Protein AF-A0A962G742-F1 (afdb_monomer)

Structure (mmCIF, N/CA/C/O backbone):
data_AF-A0A962G742-F1
#
_entry.id   AF-A0A962G742-F1
#
loop_
_atom_site.group_PDB
_atom_site.id
_atom_site.type_symbol
_atom_site.label_atom_id
_atom_site.label_alt_id
_atom_site.label_comp_id
_atom_site.label_asym_id
_atom_site.label_entity_id
_atom_site.label_seq_id
_atom_site.pdbx_PDB_ins_code
_atom_site.Cartn_x
_atom_site.Cartn_y
_atom_site.Cartn_z
_atom_site.occupancy
_atom_site.B_iso_or_equiv
_atom_site.auth_seq_id
_atom_site.auth_comp_id
_atom_site.auth_asym_id
_atom_site.auth_atom_id
_atom_site.pdbx_PDB_model_num
ATOM 1 N N . MET A 1 1 ? -20.741 -3.073 6.178 1.00 63.84 1 MET A N 1
ATOM 2 C CA . MET A 1 1 ? -19.412 -2.864 6.794 1.00 63.84 1 MET A CA 1
ATOM 3 C C . MET A 1 1 ? -19.146 -1.369 6.798 1.00 63.84 1 MET A C 1
ATOM 5 O O . MET A 1 1 ? -19.346 -0.756 5.759 1.00 63.84 1 MET A O 1
ATOM 9 N N . HIS A 1 2 ? -18.804 -0.781 7.945 1.00 85.19 2 HIS A N 1
ATOM 10 C CA . HIS A 1 2 ? -18.568 0.660 8.083 1.00 85.19 2 HIS A CA 1
ATOM 11 C C . HIS A 1 2 ? -17.120 0.883 8.522 1.00 85.19 2 HIS A C 1
ATOM 13 O O . HIS A 1 2 ? -16.735 0.377 9.572 1.00 85.19 2 HIS A O 1
ATOM 19 N N . TYR A 1 3 ? -16.353 1.635 7.732 1.00 90.94 3 TYR A N 1
ATOM 20 C CA . TYR A 1 3 ? -14.980 2.030 8.045 1.00 90.94 3 TYR A CA 1
ATOM 21 C C . TYR A 1 3 ? -14.944 3.532 8.304 1.00 90.94 3 TYR A C 1
ATOM 23 O O . TYR A 1 3 ? -15.504 4.304 7.532 1.00 90.94 3 TYR A O 1
ATOM 31 N N . GLU A 1 4 ? -14.284 3.950 9.380 1.00 91.94 4 GLU A N 1
ATOM 32 C CA . GLU A 1 4 ? -14.162 5.374 9.725 1.00 91.94 4 GLU A CA 1
ATOM 33 C C . GLU A 1 4 ? -13.048 6.064 8.948 1.00 91.94 4 GLU A C 1
ATOM 35 O O . GLU A 1 4 ? -13.137 7.252 8.648 1.00 91.94 4 GLU A O 1
ATOM 40 N N . ILE A 1 5 ? -11.990 5.319 8.629 1.00 94.50 5 ILE A N 1
ATOM 41 C CA . ILE A 1 5 ? -10.825 5.833 7.925 1.00 94.50 5 ILE A CA 1
ATOM 42 C C . ILE A 1 5 ? -10.566 4.936 6.723 1.00 94.50 5 ILE A C 1
ATOM 44 O O . ILE A 1 5 ? -10.290 3.744 6.869 1.00 94.50 5 ILE A O 1
ATOM 48 N N . VAL A 1 6 ? -10.622 5.526 5.534 1.00 96.38 6 VAL A N 1
ATOM 49 C CA . VAL A 1 6 ? -10.278 4.857 4.279 1.00 96.38 6 VAL A CA 1
ATOM 50 C C . VAL A 1 6 ? -9.026 5.511 3.713 1.00 96.38 6 VAL A C 1
ATOM 52 O O . VAL A 1 6 ? -8.976 6.725 3.528 1.00 96.38 6 VAL A O 1
ATOM 55 N N . ILE A 1 7 ? -8.008 4.699 3.453 1.00 96.50 7 ILE A N 1
ATOM 56 C CA . ILE A 1 7 ? -6.741 5.111 2.852 1.00 96.50 7 ILE A CA 1
ATOM 57 C C . ILE A 1 7 ? -6.715 4.548 1.436 1.00 96.50 7 ILE A C 1
ATOM 59 O O . ILE A 1 7 ? -6.843 3.340 1.254 1.00 96.50 7 ILE A O 1
ATOM 63 N N . ILE A 1 8 ? -6.549 5.415 0.439 1.00 97.00 8 ILE A N 1
ATOM 64 C CA . ILE A 1 8 ? -6.496 5.022 -0.972 1.00 97.00 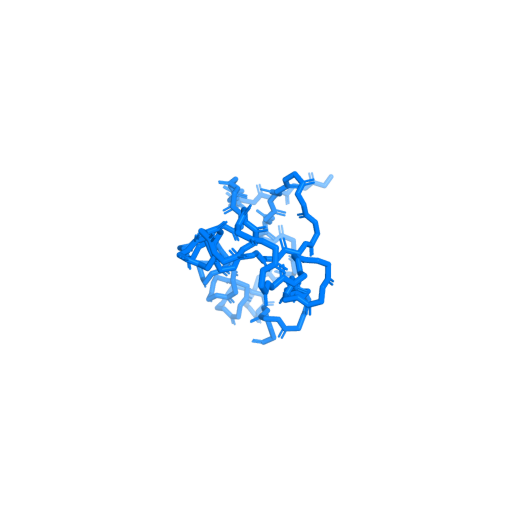8 ILE A CA 1
ATOM 65 C C . ILE A 1 8 ? -5.050 5.148 -1.460 1.00 97.00 8 ILE A C 1
ATOM 67 O O . ILE A 1 8 ? -4.493 6.244 -1.488 1.00 97.00 8 ILE A O 1
ATOM 71 N N . GLY A 1 9 ? -4.460 4.018 -1.845 1.00 95.69 9 GLY A N 1
ATOM 72 C CA . GLY A 1 9 ? -3.084 3.891 -2.320 1.00 95.69 9 GLY A CA 1
ATOM 73 C C . GLY A 1 9 ? -2.107 3.411 -1.238 1.00 95.69 9 GLY A C 1
ATOM 74 O O . GLY A 1 9 ? -1.760 4.152 -0.325 1.00 95.69 9 GLY A O 1
ATOM 75 N N . GLY A 1 10 ? -1.576 2.199 -1.386 1.00 94.25 10 GLY A N 1
ATOM 76 C CA . GLY A 1 10 ? -0.555 1.557 -0.546 1.00 94.25 10 GLY A CA 1
ATOM 77 C C . GLY A 1 10 ? 0.884 1.906 -0.945 1.00 94.25 10 GLY A C 1
ATOM 78 O O . GLY A 1 10 ? 1.789 1.073 -0.909 1.00 94.25 10 GLY A O 1
ATOM 79 N N . GLY A 1 11 ? 1.128 3.155 -1.346 1.00 92.12 11 GLY A N 1
ATOM 80 C CA . GLY A 1 11 ? 2.488 3.666 -1.539 1.00 92.12 11 GLY A CA 1
ATOM 81 C C . GLY A 1 11 ? 3.267 3.779 -0.220 1.00 92.12 11 GLY A C 1
ATOM 82 O O . GLY A 1 11 ? 2.770 3.404 0.838 1.00 92.12 11 GLY A O 1
ATOM 83 N N . ALA A 1 12 ? 4.473 4.356 -0.273 1.00 88.81 12 ALA A N 1
ATOM 84 C CA . ALA A 1 12 ? 5.355 4.467 0.896 1.00 88.81 12 ALA A CA 1
ATOM 85 C C . ALA A 1 12 ? 4.671 5.141 2.102 1.00 88.81 12 ALA A C 1
ATOM 87 O O . ALA A 1 12 ? 4.846 4.718 3.237 1.00 88.81 12 ALA A O 1
ATOM 88 N N . GLY A 1 13 ? 3.837 6.156 1.852 1.00 92.50 13 GLY A N 1
ATOM 89 C CA . GLY A 1 13 ? 3.069 6.820 2.907 1.00 92.50 13 GLY A CA 1
ATOM 90 C C . GLY A 1 13 ? 1.792 6.081 3.313 1.00 92.50 13 GLY A C 1
ATOM 91 O O . GLY A 1 13 ? 1.489 5.984 4.499 1.00 92.50 13 GLY A O 1
ATOM 92 N N . GLY A 1 14 ? 1.028 5.569 2.345 1.00 95.06 14 GLY A N 1
ATOM 93 C CA . GLY A 1 14 ? -0.304 5.020 2.612 1.00 95.06 14 GLY A CA 1
ATOM 94 C C . GLY A 1 14 ? -0.273 3.715 3.400 1.00 95.06 14 GLY A C 1
ATOM 95 O O . GLY A 1 14 ? -1.038 3.560 4.352 1.00 95.06 14 GLY A O 1
ATOM 96 N N . LEU A 1 15 ? 0.657 2.814 3.071 1.00 94.19 15 LEU A N 1
ATOM 97 C CA . LEU A 1 15 ? 0.838 1.567 3.813 1.00 94.19 15 LEU A CA 1
ATOM 98 C C . LEU A 1 15 ? 1.309 1.823 5.250 1.00 94.19 15 LEU A C 1
ATOM 100 O O . LEU A 1 15 ? 0.744 1.267 6.191 1.00 94.19 15 LEU A O 1
ATOM 104 N N . GLU A 1 16 ? 2.294 2.707 5.425 1.00 93.56 16 GLU A N 1
ATOM 105 C CA . GLU A 1 16 ? 2.809 3.073 6.748 1.00 93.56 16 GLU A CA 1
ATOM 106 C C . GLU A 1 16 ? 1.712 3.715 7.610 1.00 93.56 16 GLU A C 1
ATOM 108 O O . GLU A 1 16 ? 1.524 3.353 8.774 1.00 93.56 16 GLU A O 1
ATOM 113 N N . LEU A 1 17 ? 0.922 4.628 7.035 1.00 95.25 17 LEU A N 1
ATOM 114 C CA . LEU A 1 17 ? -0.216 5.232 7.724 1.00 95.25 17 LEU A CA 1
ATOM 115 C C . LEU A 1 17 ? -1.252 4.176 8.134 1.00 95.25 17 LEU A C 1
ATOM 117 O O . LEU A 1 17 ? -1.697 4.176 9.287 1.00 95.25 17 LEU A O 1
ATOM 121 N N . ALA A 1 18 ? -1.607 3.269 7.221 1.00 94.56 18 ALA A N 1
ATOM 122 C CA . ALA A 1 18 ? -2.565 2.200 7.481 1.00 94.56 18 ALA A CA 1
ATOM 123 C C . ALA A 1 18 ? -2.098 1.292 8.623 1.00 94.56 18 ALA A C 1
ATOM 125 O O . ALA A 1 18 ? -2.860 1.047 9.562 1.00 94.56 18 ALA A O 1
ATOM 126 N N . ALA A 1 19 ? -0.832 0.870 8.604 1.00 93.19 19 ALA A N 1
ATOM 127 C CA . ALA A 1 19 ? -0.246 0.029 9.642 1.00 93.19 19 ALA A CA 1
ATOM 128 C C . ALA A 1 19 ? -0.225 0.741 11.008 1.00 93.19 19 ALA A C 1
ATOM 130 O O . ALA A 1 19 ? -0.661 0.187 12.024 1.00 93.19 19 ALA A O 1
ATOM 131 N N . ARG A 1 20 ? 0.204 2.012 11.055 1.00 93.75 20 ARG A N 1
ATOM 132 C CA . ARG A 1 20 ? 0.220 2.805 12.299 1.00 93.75 20 ARG A CA 1
ATOM 133 C C . ARG A 1 20 ? -1.178 2.993 12.886 1.00 93.75 20 ARG A C 1
ATOM 135 O O . ARG A 1 20 ? -1.356 2.813 14.096 1.00 93.75 20 ARG A O 1
ATOM 142 N N . LEU A 1 21 ? -2.164 3.349 12.061 1.00 93.62 21 LEU A N 1
ATOM 143 C CA . LEU A 1 21 ? -3.544 3.531 12.515 1.00 93.62 21 LEU A CA 1
ATOM 144 C C . LEU A 1 21 ? -4.177 2.202 12.927 1.00 93.62 21 LEU A C 1
ATOM 146 O O . LEU A 1 21 ? -4.803 2.150 13.985 1.00 93.62 21 LEU A O 1
ATOM 150 N N . GLY A 1 22 ? -3.935 1.120 12.185 1.00 92.12 22 GLY A N 1
ATOM 151 C CA . GLY A 1 22 ? -4.358 -0.231 12.551 1.00 92.12 22 GLY A CA 1
ATOM 152 C C . GLY A 1 22 ? -3.831 -0.653 13.926 1.00 92.12 22 GLY A C 1
ATOM 153 O O . GLY A 1 22 ? -4.612 -1.054 14.791 1.00 92.12 22 GLY A O 1
ATOM 154 N N . ARG A 1 23 ? -2.534 -0.453 14.207 1.00 91.12 23 ARG A N 1
ATOM 155 C CA . ARG A 1 23 ? -1.935 -0.749 15.528 1.00 91.12 23 ARG A CA 1
ATOM 156 C C . ARG A 1 23 ? -2.477 0.133 16.657 1.00 91.12 23 ARG A C 1
ATOM 158 O O . ARG A 1 23 ? -2.553 -0.309 17.810 1.00 91.12 23 ARG A O 1
ATOM 165 N N . LYS A 1 24 ? -2.808 1.395 16.371 1.00 91.50 24 LYS A N 1
ATOM 166 C CA . LYS A 1 24 ? -3.308 2.354 17.373 1.00 91.50 24 LYS A CA 1
ATOM 167 C C . LYS A 1 24 ? -4.791 2.146 17.684 1.00 91.50 24 LYS A C 1
ATOM 169 O O . LYS A 1 24 ? -5.167 2.130 18.855 1.00 91.50 24 LYS A O 1
ATOM 174 N N . LEU A 1 25 ? -5.615 2.009 16.650 1.00 90.81 25 LEU A N 1
ATOM 175 C CA . LEU A 1 25 ? -7.074 1.968 16.740 1.00 90.81 25 LEU A CA 1
ATOM 176 C C . LEU A 1 25 ? -7.600 0.540 16.872 1.00 90.81 25 LEU A C 1
ATOM 178 O O . LEU A 1 25 ? -8.520 0.320 17.653 1.00 90.81 25 LEU A O 1
ATOM 182 N N . GLY A 1 26 ? -6.971 -0.438 16.216 1.00 83.19 26 GLY A N 1
ATOM 183 C CA . GLY A 1 26 ? -7.387 -1.842 16.258 1.00 83.19 26 GLY A CA 1
ATOM 184 C C . GLY A 1 26 ? -7.412 -2.426 17.671 1.00 83.19 26 GLY A C 1
ATOM 185 O O . GLY A 1 26 ? -8.315 -3.186 18.008 1.00 83.19 26 GLY A O 1
ATOM 186 N N . ARG A 1 27 ? -6.477 -2.001 18.534 1.00 79.88 27 ARG A N 1
ATOM 187 C CA . ARG A 1 27 ? -6.438 -2.393 19.956 1.00 79.88 27 ARG A CA 1
ATOM 188 C C . ARG A 1 2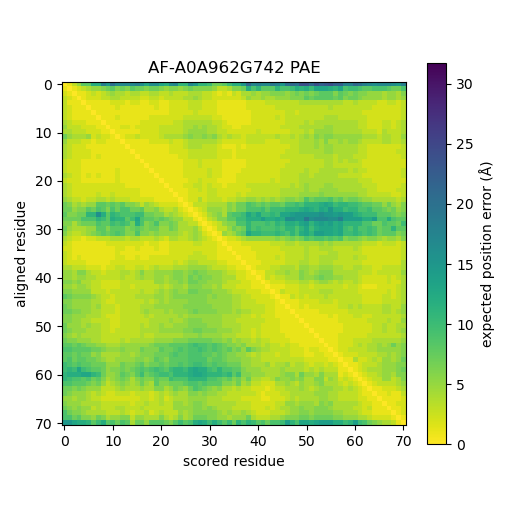7 ? -7.544 -1.764 20.805 1.00 79.88 27 ARG A C 1
ATOM 190 O O . ARG A 1 27 ? -7.908 -2.339 21.821 1.00 79.88 27 ARG A O 1
ATOM 197 N N . LYS A 1 28 ? -8.032 -0.576 20.437 1.00 80.50 28 LYS A N 1
ATOM 198 C CA . LYS A 1 28 ? -8.975 0.208 21.254 1.00 80.50 28 LYS A CA 1
ATOM 199 C C . LYS A 1 28 ? -10.420 0.101 20.785 1.00 80.50 28 LYS A C 1
ATOM 201 O O . LYS A 1 28 ? -11.321 0.164 21.606 1.00 80.50 28 LYS A O 1
ATOM 206 N N . ALA A 1 29 ? -10.634 0.000 19.478 1.00 80.38 29 ALA A N 1
ATOM 207 C CA . ALA A 1 29 ? -11.938 0.238 18.874 1.00 80.38 29 ALA A CA 1
ATOM 208 C C . ALA A 1 29 ? -12.333 -0.811 17.816 1.00 80.38 29 ALA A C 1
ATOM 210 O O . ALA A 1 29 ? -13.372 -0.664 17.180 1.00 80.38 29 ALA A O 1
ATOM 211 N N . GLY A 1 30 ? -11.540 -1.876 17.652 1.00 81.06 30 GLY A N 1
ATOM 212 C CA . GLY A 1 30 ? -11.836 -2.989 16.745 1.00 81.06 30 GLY A CA 1
ATOM 213 C C . GLY A 1 30 ? -11.155 -2.882 15.378 1.00 81.06 30 GLY A C 1
ATOM 214 O O . GLY A 1 30 ? -10.621 -1.840 14.998 1.00 81.06 30 GLY A O 1
ATOM 215 N N . ARG A 1 31 ? -11.142 -4.004 14.646 1.00 77.06 31 ARG A N 1
ATOM 216 C CA . ARG A 1 31 ? -10.405 -4.163 13.376 1.00 77.06 31 ARG A CA 1
ATOM 217 C C . ARG A 1 31 ? -11.009 -3.363 12.215 1.00 77.06 31 ARG A C 1
ATOM 219 O O . ARG A 1 31 ? -10.281 -2.997 11.303 1.00 77.06 31 ARG A O 1
ATOM 226 N N . ASP A 1 32 ? -12.286 -3.000 12.301 1.00 84.69 32 ASP A N 1
ATOM 227 C CA . ASP A 1 32 ? -13.035 -2.360 11.209 1.00 84.69 32 ASP A CA 1
ATOM 228 C C . ASP A 1 32 ? -12.935 -0.823 11.197 1.00 84.69 32 ASP A C 1
ATOM 230 O O . ASP A 1 32 ? -13.771 -0.133 10.623 1.00 84.69 32 ASP A O 1
ATOM 234 N N . LYS A 1 33 ? -11.912 -0.241 11.836 1.00 91.38 33 LYS A N 1
ATOM 235 C CA . LYS A 1 33 ? -11.724 1.222 11.854 1.00 91.38 33 LYS A CA 1
ATOM 236 C C . LYS A 1 33 ? -10.990 1.767 10.638 1.00 91.38 33 LYS A C 1
ATOM 238 O O . LYS A 1 33 ? -11.231 2.910 10.258 1.00 91.38 33 LYS A O 1
ATOM 243 N N . VAL A 1 34 ? -10.089 0.976 10.060 1.00 93.00 34 VAL A N 1
ATOM 244 C CA . VAL A 1 34 ? -9.171 1.421 9.008 1.00 93.00 34 VAL A CA 1
ATOM 245 C C . VAL A 1 34 ? -9.231 0.444 7.845 1.00 93.00 34 VAL A C 1
ATOM 247 O O . VAL A 1 34 ? -9.026 -0.751 8.041 1.00 93.00 34 VAL A O 1
ATOM 250 N N . LEU A 1 35 ? -9.469 0.963 6.643 1.00 93.88 35 LEU A N 1
ATOM 251 C CA . LEU A 1 35 ? -9.398 0.211 5.394 1.00 93.88 35 LEU A CA 1
ATOM 252 C C . LEU A 1 35 ? -8.317 0.813 4.495 1.00 93.88 35 LEU A C 1
ATOM 254 O O . LEU A 1 35 ? -8.360 2.005 4.197 1.00 93.88 35 LEU A O 1
ATOM 258 N N . LEU A 1 36 ? -7.374 -0.013 4.039 1.00 93.94 36 LEU A N 1
ATOM 259 C CA . LEU A 1 36 ? -6.454 0.333 2.957 1.00 93.94 36 LEU A CA 1
ATOM 260 C C . LEU A 1 36 ? -6.991 -0.254 1.650 1.00 93.94 36 LEU A C 1
ATOM 262 O O . LEU A 1 36 ? -7.215 -1.460 1.561 1.00 93.94 36 LEU A O 1
ATOM 266 N N . VAL A 1 37 ? -7.170 0.595 0.643 1.00 95.31 37 VAL A N 1
ATOM 267 C CA . VAL A 1 37 ? -7.562 0.205 -0.712 1.00 95.31 37 VAL A CA 1
ATOM 268 C C . VAL A 1 37 ? -6.414 0.532 -1.654 1.00 95.31 37 VAL A C 1
ATOM 270 O O . VAL A 1 37 ? -5.991 1.681 -1.746 1.00 95.31 37 VAL A O 1
ATOM 273 N N . ASP A 1 38 ? -5.925 -0.464 -2.380 1.00 95.06 38 ASP A N 1
ATOM 274 C CA . ASP A 1 38 ? -4.951 -0.288 -3.453 1.00 95.06 38 ASP A CA 1
ATOM 275 C C . ASP A 1 38 ? -5.329 -1.186 -4.637 1.00 95.06 38 ASP A C 1
ATOM 277 O O . ASP A 1 38 ? -6.057 -2.166 -4.484 1.00 95.06 38 ASP A O 1
ATOM 281 N N . ARG A 1 39 ? -4.853 -0.834 -5.834 1.00 93.75 39 ARG A N 1
ATOM 282 C CA . ARG A 1 39 ? -5.058 -1.630 -7.052 1.00 93.75 39 ARG A CA 1
ATOM 283 C C . ARG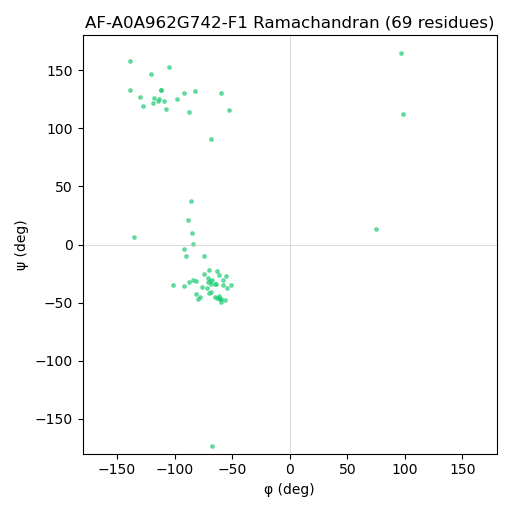 A 1 39 ? -4.278 -2.949 -7.008 1.00 93.75 39 ARG A C 1
ATOM 285 O O . ARG A 1 39 ? -4.688 -3.923 -7.630 1.00 93.75 39 ARG A O 1
ATOM 292 N N . SER A 1 40 ? -3.131 -2.950 -6.340 1.00 89.88 40 SER A N 1
ATOM 293 C CA . SER A 1 40 ? -2.233 -4.086 -6.168 1.00 89.88 40 SER A CA 1
ATOM 294 C C . SER A 1 40 ? -2.355 -4.643 -4.751 1.00 89.88 40 SER A C 1
ATOM 296 O O . SER A 1 40 ? -2.652 -3.913 -3.812 1.00 89.88 40 SER A O 1
ATOM 298 N N . VAL A 1 41 ? -2.069 -5.933 -4.576 1.00 89.12 41 VAL A N 1
ATOM 299 C CA . VAL A 1 41 ? -1.945 -6.570 -3.248 1.00 89.12 41 VAL A CA 1
ATOM 300 C C . VAL A 1 41 ? -0.506 -6.559 -2.712 1.00 89.12 41 VAL A C 1
ATOM 302 O O . VAL A 1 41 ? -0.255 -6.980 -1.581 1.00 89.12 41 VAL A O 1
ATOM 305 N N . VAL A 1 42 ? 0.438 -6.064 -3.518 1.00 90.62 42 VAL A N 1
ATOM 306 C CA . VAL A 1 42 ? 1.856 -5.911 -3.173 1.00 90.62 42 VAL A CA 1
ATOM 307 C C . VAL A 1 42 ? 2.299 -4.455 -3.268 1.00 90.62 42 VAL A C 1
ATOM 309 O O . VAL A 1 42 ? 1.846 -3.703 -4.140 1.00 90.62 42 VAL A O 1
ATOM 312 N N . HIS A 1 43 ? 3.228 -4.087 -2.392 1.00 91.19 43 HIS A N 1
ATOM 313 C CA . HIS A 1 43 ? 4.022 -2.875 -2.474 1.00 91.19 43 HIS A CA 1
ATOM 314 C C . HIS A 1 43 ? 5.203 -3.097 -3.418 1.00 91.19 43 HIS A C 1
ATOM 316 O O . HIS A 1 43 ? 5.931 -4.067 -3.253 1.00 91.19 43 HIS A O 1
ATOM 322 N N . ILE A 1 44 ? 5.432 -2.172 -4.348 1.00 89.81 44 ILE A N 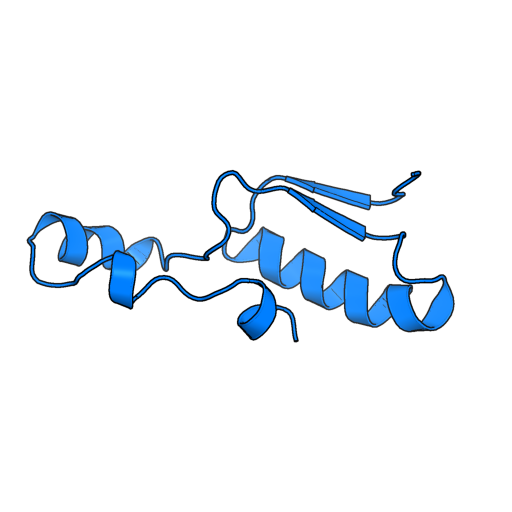1
ATOM 323 C CA . ILE A 1 44 ? 6.673 -2.115 -5.129 1.00 89.81 44 ILE A CA 1
ATOM 324 C C . ILE A 1 44 ? 7.428 -0.861 -4.716 1.00 89.81 44 ILE A C 1
ATOM 326 O O . ILE A 1 44 ? 6.838 0.237 -4.686 1.00 89.81 44 ILE A O 1
ATOM 330 N N . TRP A 1 45 ? 8.726 -1.009 -4.457 1.00 89.69 45 TRP A N 1
ATOM 331 C CA . TRP A 1 45 ? 9.616 0.120 -4.218 1.00 89.69 45 TRP A CA 1
ATOM 332 C C . TRP A 1 45 ? 9.784 0.922 -5.516 1.00 89.69 45 TRP A C 1
ATOM 334 O O . TRP A 1 45 ? 10.653 0.666 -6.335 1.00 89.69 45 TRP A O 1
ATOM 344 N N . LYS A 1 46 ? 8.936 1.933 -5.735 1.00 90.44 46 LYS A N 1
ATOM 345 C CA . LYS A 1 46 ? 8.901 2.693 -7.002 1.00 90.44 46 LYS A CA 1
ATOM 346 C C . LYS A 1 46 ? 10.272 3.219 -7.479 1.00 90.44 46 LYS A C 1
ATOM 348 O O . LYS A 1 46 ? 10.488 3.223 -8.688 1.00 90.44 46 LYS A O 1
ATOM 353 N N . PRO A 1 47 ? 11.207 3.632 -6.598 1.00 91.81 47 PRO A N 1
ATOM 354 C CA . PRO A 1 47 ? 12.563 3.964 -7.035 1.00 91.81 47 PRO A CA 1
ATOM 355 C C . PRO A 1 47 ? 13.320 2.868 -7.807 1.00 91.81 47 PRO A C 1
ATOM 357 O O . PRO A 1 47 ? 14.128 3.238 -8.648 1.00 91.81 47 PRO A O 1
ATOM 360 N N . THR A 1 48 ? 13.045 1.569 -7.628 1.00 91.00 48 THR A N 1
ATOM 361 C CA . THR A 1 48 ? 13.707 0.480 -8.386 1.00 91.00 48 THR A CA 1
ATOM 362 C C . THR A 1 48 ? 13.058 0.202 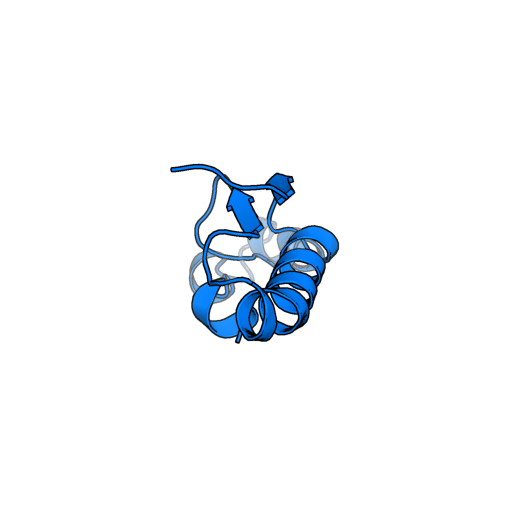-9.748 1.00 91.00 48 THR A C 1
ATOM 364 O O . THR A 1 48 ? 13.526 -0.641 -10.507 1.00 91.00 48 THR A O 1
ATOM 367 N N . LEU A 1 49 ? 12.007 0.937 -10.138 1.00 92.88 49 LEU A N 1
ATOM 368 C CA . LEU A 1 49 ? 11.315 0.700 -11.414 1.00 92.88 49 LEU A CA 1
ATOM 369 C C . LEU A 1 49 ? 12.197 0.930 -12.649 1.00 92.88 49 LEU A C 1
ATOM 371 O O . LEU A 1 49 ? 11.907 0.379 -13.707 1.00 92.88 49 LEU A O 1
ATOM 375 N N . HIS A 1 50 ? 13.267 1.720 -12.532 1.00 94.88 50 HIS A N 1
ATOM 376 C CA . HIS A 1 50 ? 14.235 1.886 -13.615 1.00 94.88 50 HIS A CA 1
ATOM 377 C C . HIS A 1 50 ? 15.040 0.600 -13.870 1.00 94.88 50 HIS A C 1
ATOM 379 O O . HIS A 1 50 ? 15.317 0.281 -15.021 1.00 94.88 50 HIS A O 1
ATOM 385 N N . GLU A 1 51 ? 15.335 -0.178 -12.828 1.00 94.69 51 GLU A N 1
ATOM 386 C CA . GLU A 1 51 ? 15.986 -1.490 -12.933 1.00 94.69 51 GLU A CA 1
ATOM 387 C C . GLU A 1 51 ? 15.030 -2.535 -13.518 1.00 94.69 51 GLU A C 1
ATOM 389 O O . GLU A 1 51 ? 15.425 -3.338 -14.362 1.00 94.69 51 GLU A O 1
ATOM 394 N N . VAL A 1 52 ? 13.742 -2.466 -13.154 1.00 94.31 52 VAL A N 1
ATOM 395 C CA . VAL A 1 52 ? 12.690 -3.275 -13.796 1.00 94.31 52 VAL A CA 1
ATOM 396 C C . VAL A 1 52 ? 12.621 -2.975 -15.290 1.00 94.31 52 VAL A C 1
A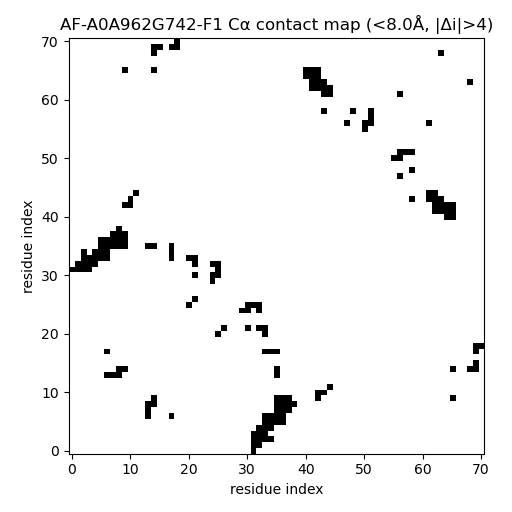TOM 398 O O . VAL A 1 52 ? 12.632 -3.888 -16.111 1.00 94.31 52 VAL A O 1
ATOM 401 N N . ALA A 1 53 ? 12.572 -1.693 -15.656 1.00 94.69 53 ALA A N 1
ATOM 402 C CA . ALA A 1 53 ? 12.505 -1.274 -17.053 1.00 94.69 53 ALA A CA 1
ATOM 403 C C . ALA A 1 53 ? 13.763 -1.672 -17.843 1.00 94.69 53 ALA A C 1
ATOM 405 O O . ALA A 1 53 ? 13.660 -2.012 -19.020 1.00 94.69 53 ALA A O 1
ATOM 406 N N . ALA A 1 54 ? 14.932 -1.660 -17.197 1.00 97.12 54 ALA A N 1
ATOM 407 C CA . ALA A 1 54 ? 16.190 -2.133 -17.768 1.00 97.12 54 ALA A CA 1
ATOM 408 C C . ALA A 1 54 ? 16.290 -3.671 -17.844 1.00 97.12 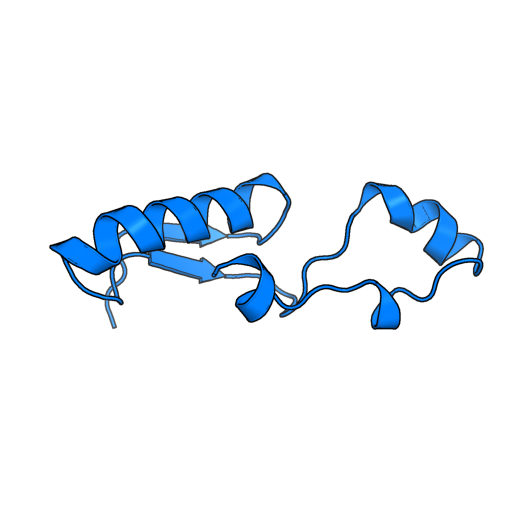54 ALA A C 1
ATOM 410 O O . ALA A 1 54 ? 17.222 -4.185 -18.460 1.00 97.12 54 ALA A O 1
ATOM 411 N N . GLY A 1 55 ? 15.356 -4.407 -17.230 1.00 94.62 55 GLY A N 1
ATOM 412 C CA . GLY A 1 55 ? 15.358 -5.870 -17.174 1.00 94.62 55 GLY A CA 1
ATOM 413 C C . GLY A 1 55 ? 16.376 -6.462 -16.196 1.00 94.62 55 GLY A C 1
ATOM 414 O O . GLY A 1 55 ? 16.636 -7.662 -16.246 1.00 94.62 55 GLY A O 1
ATOM 415 N N . THR A 1 56 ? 16.963 -5.649 -15.314 1.00 95.44 56 THR A N 1
ATOM 416 C CA . THR A 1 56 ? 17.948 -6.099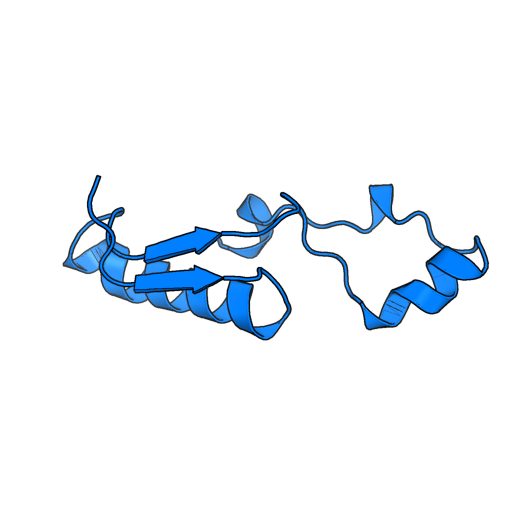 -14.316 1.00 95.44 56 THR A CA 1
ATOM 417 C C . THR A 1 56 ? 17.309 -6.528 -12.998 1.00 95.44 56 THR A C 1
ATOM 419 O O . THR A 1 56 ? 17.989 -7.104 -12.152 1.00 95.44 56 THR A O 1
ATOM 422 N N . LEU A 1 57 ? 16.011 -6.265 -12.826 1.00 92.00 57 LEU A N 1
ATOM 423 C CA . LEU A 1 57 ? 15.239 -6.622 -11.641 1.00 92.00 57 LEU A CA 1
ATOM 424 C C . LEU A 1 57 ? 13.850 -7.135 -12.043 1.00 92.00 57 LEU A C 1
ATOM 426 O O . LEU A 1 57 ? 13.159 -6.521 -12.853 1.00 92.00 57 LEU A O 1
ATOM 430 N N . ASP A 1 58 ? 13.425 -8.256 -11.458 1.00 89.06 58 ASP A N 1
ATOM 431 C CA . ASP A 1 58 ? 12.082 -8.806 -11.663 1.00 89.06 58 ASP A CA 1
ATOM 432 C C . ASP A 1 58 ? 11.090 -8.189 -10.661 1.00 89.06 58 ASP A C 1
ATOM 434 O O . ASP A 1 58 ? 11.161 -8.421 -9.451 1.00 89.06 58 ASP A O 1
ATOM 438 N N . ALA A 1 59 ? 10.127 -7.416 -11.169 1.00 84.00 59 ALA A N 1
ATOM 439 C CA . ALA A 1 59 ? 9.098 -6.769 -10.356 1.00 84.00 59 ALA A CA 1
ATOM 440 C C . ALA A 1 59 ? 8.200 -7.761 -9.596 1.00 84.00 59 ALA A C 1
ATOM 442 O O . ALA A 1 59 ? 7.653 -7.407 -8.548 1.00 84.00 59 ALA A O 1
ATOM 443 N N . HIS A 1 60 ? 8.039 -8.989 -10.098 1.00 82.62 60 HIS A N 1
ATOM 444 C CA . HIS A 1 60 ? 7.266 -10.028 -9.417 1.00 82.62 60 HIS A CA 1
ATOM 445 C C . HIS A 1 60 ? 8.009 -10.612 -8.213 1.00 82.62 60 HIS A C 1
ATOM 447 O O . HIS A 1 60 ? 7.362 -11.103 -7.290 1.00 82.62 60 HIS A O 1
ATOM 453 N N . GLN A 1 61 ? 9.343 -10.550 -8.215 1.00 81.56 61 GLN A N 1
ATOM 454 C CA . GLN A 1 61 ? 10.175 -11.005 -7.101 1.00 81.56 61 GLN A CA 1
ATOM 455 C C . GLN A 1 61 ? 10.401 -9.915 -6.051 1.00 81.56 61 GLN A C 1
ATOM 457 O O . GLN A 1 61 ? 10.512 -10.231 -4.870 1.00 81.56 61 GLN A O 1
ATOM 462 N N . GLU A 1 62 ? 10.459 -8.645 -6.458 1.00 84.12 62 GLU A N 1
ATOM 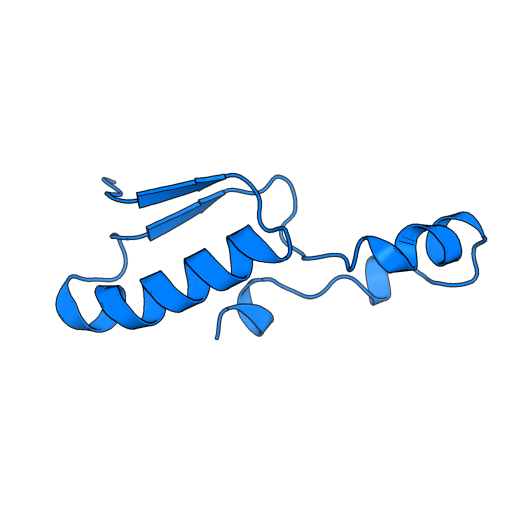463 C CA . GLU A 1 62 ? 10.653 -7.532 -5.519 1.00 84.12 62 GLU A CA 1
ATOM 464 C C . GLU A 1 62 ? 9.381 -7.204 -4.735 1.00 84.12 62 GLU A C 1
ATOM 466 O O . GLU A 1 62 ? 9.459 -6.910 -3.545 1.00 84.12 62 GLU A O 1
ATOM 471 N N . GLY A 1 63 ? 8.211 -7.302 -5.378 1.00 86.81 63 GLY A N 1
ATOM 472 C CA . GLY A 1 63 ? 6.943 -6.891 -4.786 1.00 86.81 63 GLY A CA 1
ATOM 473 C C . GLY A 1 63 ? 6.681 -7.524 -3.415 1.00 86.81 63 GLY A C 1
ATOM 474 O O . GLY A 1 63 ? 6.472 -8.731 -3.289 1.00 86.81 63 GLY A O 1
ATOM 475 N N . LEU A 1 64 ? 6.614 -6.694 -2.376 1.00 88.25 64 LEU A N 1
ATOM 476 C CA . LEU A 1 64 ? 6.402 -7.132 -1.000 1.00 88.25 64 LEU A CA 1
ATOM 477 C C . LEU A 1 64 ? 4.915 -7.150 -0.648 1.00 88.25 64 LEU A C 1
ATOM 479 O O . LEU A 1 64 ? 4.197 -6.166 -0.826 1.00 88.25 64 LEU A O 1
ATOM 483 N N . SER A 1 65 ? 4.442 -8.259 -0.082 1.00 89.81 65 SER A N 1
ATOM 484 C CA . SER A 1 65 ? 3.054 -8.372 0.376 1.00 89.81 65 SER A CA 1
ATOM 485 C C . SER A 1 65 ? 2.727 -7.320 1.436 1.00 89.81 65 SER A C 1
ATOM 487 O O . SER A 1 65 ? 3.414 -7.216 2.459 1.00 89.81 65 SER A O 1
ATOM 489 N N . TYR A 1 66 ? 1.615 -6.602 1.252 1.00 90.62 66 TYR A N 1
ATOM 490 C CA . TYR A 1 66 ? 1.127 -5.667 2.268 1.00 90.62 66 TYR A CA 1
ATOM 491 C C . TYR A 1 66 ? 0.857 -6.348 3.610 1.00 90.62 66 TYR A C 1
ATOM 493 O O . TYR A 1 66 ? 1.062 -5.729 4.647 1.00 90.62 66 TYR A O 1
ATOM 501 N N . MET A 1 67 ? 0.469 -7.626 3.620 1.00 86.56 67 MET A N 1
ATOM 502 C CA . MET A 1 67 ? 0.222 -8.367 4.862 1.00 86.56 67 MET A CA 1
ATOM 503 C C . MET A 1 67 ? 1.498 -8.600 5.676 1.00 86.56 67 MET A C 1
ATOM 505 O O . MET A 1 67 ? 1.440 -8.668 6.901 1.00 86.56 67 MET A O 1
ATOM 509 N N . ILE A 1 68 ? 2.642 -8.721 5.000 1.00 88.00 68 ILE A N 1
ATOM 510 C CA . ILE A 1 68 ? 3.949 -8.864 5.648 1.00 88.00 68 ILE A CA 1
ATOM 511 C C . ILE A 1 68 ? 4.422 -7.499 6.155 1.00 88.00 68 ILE A C 1
ATOM 513 O O . ILE A 1 68 ? 4.866 -7.386 7.295 1.00 88.00 68 ILE A O 1
ATOM 517 N N . LEU A 1 69 ? 4.288 -6.462 5.326 1.00 86.31 69 LEU A N 1
ATOM 518 C CA . LEU A 1 69 ? 4.745 -5.109 5.645 1.00 86.31 69 LEU A CA 1
ATOM 519 C C . LEU A 1 69 ? 3.901 -4.402 6.715 1.00 86.31 69 LEU A C 1
ATOM 521 O O . LEU A 1 69 ? 4.430 -3.611 7.489 1.00 86.31 69 LEU A O 1
ATOM 525 N N . ALA A 1 70 ? 2.597 -4.674 6.776 1.00 83.56 70 ALA A N 1
ATOM 526 C CA . ALA A 1 70 ? 1.673 -4.025 7.706 1.00 83.56 70 ALA A CA 1
ATOM 527 C C . ALA A 1 70 ? 1.619 -4.676 9.102 1.00 83.56 70 ALA A C 1
ATOM 529 O O . ALA A 1 70 ? 0.719 -4.346 9.881 1.00 83.56 70 ALA A O 1
ATOM 530 N N . ARG A 1 71 ? 2.535 -5.605 9.411 1.00 66.69 71 ARG A N 1
ATOM 531 C CA . ARG A 1 71 ? 2.566 -6.321 10.694 1.00 66.69 71 ARG A CA 1
ATOM 532 C C . ARG A 1 71 ? 2.820 -5.401 11.902 1.00 66.69 71 ARG A C 1
ATOM 534 O O . ARG A 1 71 ? 3.393 -4.291 11.767 1.00 66.69 71 ARG A O 1
#

pLDDT: mean 89.77, std 6.3, range [63.84, 97.12]

Nearest PDB structures (foldseek):
  6oib-assembly1_A  TM=6.610E-01  e=4.930E-04  Homo sapiens
  8dhk-assembly1_B  TM=6.806E-01  e=7.918E-04  Homo sapiens
  4gqo-assembly3_C  TM=4.352E-01  e=3.739E+00  Listeria monocytogenes EGD-e
  7qhv-assembly1_AAA  TM=3.819E-01  e=9.644E+00  Agrobacterium tumefaciens
  3c6q-assembly3_C  TM=3.088E-01  e=7.872E+00  Thermotoga maritima

Secondary structure (DSSP, 8-state):
---SEEEE--SHHHHHHHHHHHHHHHHHH-GGGEEEE-SSSEE--GGGHHHHHTTSS-HHHH-EEHHHHT-

Solvent-accessible surface area (backbone atoms only — not comparable to full-atom values): 4280 Å² total; per-residue (Å²): 140,75,62,84,38,78,42,78,43,53,49,86,64,39,39,53,49,47,30,55,48,41,67,62,40,34,79,75,73,38,73,59,42,60,43,79,45,52,98,58,78,47,36,64,70,68,88,53,48,63,40,37,76,71,67,78,40,60,65,82,75,65,38,40,46,46,77,68,74,46,105

Mean predicted aligned error: 4.18 Å

Foldseek 3Di:
DDEQEEFEDCEPPRLVVQLVCQVVCCVPPNNRHYHYDYPDQWYAPVVCVVCVVVVNDDRVVRTHGSVVVSD

Sequence (71 aa):
MHYEIVIIGGGAGGLELAARLGRKLGRKAGRDKVLLVDRSVVHIWKPTLHEVAAGTLDAHQEGLSYMILAR

Radius of gyration: 14.25 Å; Cα contacts (8 Å, |Δi|>4): 91; chains: 1; bounding box: 37×18×39 Å